Protein AF-A0A7S2HH26-F1 (afdb_monomer_lite)

Structure (mmCIF, N/CA/C/O backbone):
data_AF-A0A7S2HH26-F1
#
_entry.id   AF-A0A7S2HH26-F1
#
loop_
_atom_site.group_PDB
_atom_site.id
_atom_site.type_symbol
_atom_site.label_atom_id
_atom_site.label_alt_id
_atom_site.label_comp_id
_atom_site.label_asym_id
_atom_site.label_entity_id
_atom_site.label_seq_id
_atom_site.pdbx_PDB_ins_code
_atom_site.Cartn_x
_atom_site.Cartn_y
_atom_site.Cartn_z
_atom_site.occupancy
_atom_site.B_iso_or_equiv
_atom_site.auth_seq_id
_atom_site.auth_comp_id
_atom_site.auth_asym_id
_atom_site.auth_atom_id
_atom_site.pdbx_PDB_model_num
ATOM 1 N N . ILE A 1 1 ? -10.185 -4.261 -4.090 1.00 46.56 1 ILE A N 1
ATOM 2 C CA . ILE A 1 1 ? -9.983 -5.021 -5.348 1.00 46.56 1 ILE A CA 1
ATOM 3 C C . ILE A 1 1 ? -10.464 -4.212 -6.557 1.00 46.56 1 ILE A C 1
ATOM 5 O O . ILE A 1 1 ? -9.625 -3.889 -7.379 1.00 46.56 1 ILE A O 1
ATOM 9 N N . GLY A 1 2 ? -11.717 -3.733 -6.611 1.00 39.62 2 GLY A N 1
ATOM 10 C CA . GLY A 1 2 ? -12.225 -2.926 -7.745 1.00 39.62 2 GLY A CA 1
ATOM 11 C C . GLY A 1 2 ? -11.400 -1.683 -8.137 1.00 39.62 2 GLY A C 1
ATOM 12 O O . GLY A 1 2 ? -11.194 -1.449 -9.318 1.00 39.62 2 GLY A O 1
ATOM 13 N N . ARG A 1 3 ? -10.834 -0.928 -7.178 1.00 49.84 3 ARG A N 1
ATOM 14 C CA . ARG A 1 3 ? -9.934 0.211 -7.486 1.00 49.84 3 ARG A CA 1
ATOM 15 C C . ARG A 1 3 ? -8.531 -0.194 -7.963 1.00 49.84 3 ARG A C 1
ATOM 17 O O . ARG A 1 3 ? -7.908 0.569 -8.685 1.00 49.84 3 ARG A O 1
ATOM 24 N N . LEU A 1 4 ? -8.040 -1.371 -7.560 1.00 49.25 4 LEU A N 1
ATOM 25 C CA . LEU A 1 4 ? -6.781 -1.921 -8.084 1.00 49.25 4 LEU A CA 1
ATOM 26 C C . LEU A 1 4 ? -6.990 -2.440 -9.502 1.00 49.25 4 LEU A C 1
ATOM 28 O O . LEU A 1 4 ? -6.199 -2.117 -10.369 1.00 49.25 4 LEU A O 1
ATOM 32 N N . ALA A 1 5 ? -8.090 -3.158 -9.742 1.00 47.22 5 ALA A N 1
ATOM 33 C CA . ALA A 1 5 ? -8.483 -3.583 -11.080 1.00 47.22 5 ALA A CA 1
ATOM 34 C C . ALA A 1 5 ? -8.679 -2.376 -12.010 1.00 47.22 5 ALA A C 1
ATOM 36 O O . ALA A 1 5 ? -8.166 -2.394 -13.115 1.00 47.22 5 ALA A O 1
ATOM 37 N N . ALA A 1 6 ? -9.321 -1.297 -11.546 1.00 50.19 6 ALA A N 1
ATOM 38 C CA . ALA A 1 6 ? -9.442 -0.060 -12.317 1.00 50.19 6 ALA A CA 1
ATOM 39 C C . ALA A 1 6 ? -8.077 0.567 -12.636 1.00 50.19 6 ALA A C 1
ATOM 41 O O . ALA A 1 6 ? -7.823 0.840 -13.796 1.00 50.19 6 ALA A O 1
ATOM 42 N N . GLY A 1 7 ? -7.185 0.730 -11.650 1.00 50.12 7 GLY A N 1
ATOM 43 C CA . GLY A 1 7 ? -5.844 1.280 -11.894 1.00 50.12 7 GLY A CA 1
ATOM 44 C C . GLY A 1 7 ? -4.997 0.415 -12.832 1.00 50.12 7 GLY A C 1
ATOM 45 O O . GLY A 1 7 ? -4.261 0.943 -13.657 1.00 50.12 7 GLY A O 1
ATOM 46 N N . VAL A 1 8 ? -5.151 -0.908 -12.760 1.00 49.97 8 VAL A N 1
ATOM 47 C CA . VAL A 1 8 ? -4.504 -1.846 -13.682 1.00 49.97 8 VAL A CA 1
ATOM 48 C C . VAL A 1 8 ? -5.125 -1.782 -15.082 1.00 49.97 8 VAL A C 1
ATOM 50 O O . VAL A 1 8 ? -4.394 -1.770 -16.063 1.00 49.97 8 VAL A O 1
ATOM 53 N N . LEU A 1 9 ? -6.447 -1.643 -15.208 1.00 50.19 9 LEU A N 1
ATOM 54 C CA . LEU A 1 9 ? -7.115 -1.409 -16.495 1.00 50.19 9 LEU A CA 1
ATOM 55 C C . LEU A 1 9 ? -6.685 -0.068 -17.118 1.00 50.19 9 LEU A C 1
ATOM 57 O O . LEU A 1 9 ? -6.482 0.002 -18.326 1.00 50.19 9 LEU A O 1
ATOM 61 N N . THR A 1 10 ? -6.476 0.981 -16.312 1.00 52.88 10 THR A N 1
ATOM 62 C CA . THR A 1 10 ? -5.917 2.260 -16.788 1.00 52.88 10 THR A CA 1
ATOM 63 C C . THR A 1 10 ? -4.469 2.103 -17.257 1.00 52.88 10 THR A C 1
ATOM 65 O O . THR A 1 10 ? -4.082 2.719 -18.243 1.00 52.88 10 THR A O 1
ATOM 68 N N . GLN A 1 11 ? -3.671 1.251 -16.604 1.00 52.97 11 GLN A N 1
ATOM 69 C CA . GLN A 1 11 ? -2.330 0.913 -17.090 1.00 52.97 11 GLN A CA 1
ATOM 70 C C . GLN A 1 11 ? -2.355 0.085 -18.376 1.00 52.97 11 GLN A C 1
ATOM 72 O O . GLN A 1 11 ? -1.552 0.335 -19.268 1.00 52.97 11 GLN A O 1
ATOM 77 N N . GLN A 1 12 ? -3.284 -0.864 -18.507 1.00 53.25 12 GLN A N 1
ATOM 78 C CA . GLN A 1 12 ? -3.451 -1.643 -19.734 1.00 53.25 12 GLN A CA 1
ATOM 79 C C . GLN A 1 12 ? -3.846 -0.764 -20.924 1.00 53.25 12 GLN A C 1
ATOM 81 O O . GLN A 1 12 ? -3.388 -1.003 -22.034 1.00 53.25 12 GLN A O 1
ATOM 86 N N . GLN A 1 13 ? -4.626 0.299 -20.699 1.00 51.41 13 GLN A N 1
ATOM 87 C CA . GLN A 1 13 ? -4.938 1.296 -21.731 1.00 51.41 13 GLN A CA 1
ATOM 88 C C . GLN A 1 13 ? -3.719 2.107 -22.199 1.00 51.41 13 GLN A C 1
ATOM 90 O O . GLN A 1 13 ? -3.784 2.725 -23.258 1.00 51.41 13 GLN A O 1
ATOM 95 N N . LYS A 1 14 ? -2.614 2.107 -21.442 1.00 52.78 14 LYS A N 1
ATOM 96 C CA . LYS A 1 14 ? -1.346 2.734 -21.841 1.00 52.78 14 LYS A CA 1
ATOM 97 C C . LYS A 1 14 ? -0.405 1.788 -22.591 1.00 52.78 14 LYS A C 1
ATOM 99 O O . LYS A 1 14 ? 0.646 2.237 -23.039 1.00 52.78 14 LYS A O 1
ATOM 104 N N . ILE A 1 15 ? -0.756 0.509 -22.754 1.00 47.53 15 ILE A N 1
ATOM 105 C CA . ILE A 1 15 ? 0.024 -0.430 -23.570 1.00 47.53 15 ILE A CA 1
ATOM 106 C C . ILE A 1 15 ? -0.055 0.049 -25.029 1.00 47.53 15 ILE A C 1
ATOM 108 O O . ILE A 1 15 ? -1.097 -0.064 -25.670 1.00 47.53 15 ILE A O 1
ATOM 112 N N . GLY A 1 16 ? 1.037 0.640 -25.522 1.00 48.19 16 GLY A N 1
ATOM 113 C CA . GLY A 1 16 ? 1.141 1.262 -26.849 1.00 48.19 16 GLY A CA 1
ATOM 114 C C . GLY A 1 16 ? 1.468 2.762 -26.835 1.00 48.19 16 GLY A C 1
ATOM 115 O O . GLY A 1 16 ? 1.799 3.307 -27.885 1.00 48.19 16 GLY A O 1
ATOM 116 N N . ALA A 1 17 ? 1.414 3.429 -25.677 1.00 48.00 17 ALA A N 1
ATOM 117 C CA . ALA A 1 17 ? 2.029 4.743 -25.494 1.00 48.00 17 ALA A CA 1
ATOM 118 C C . ALA A 1 17 ? 3.517 4.545 -25.162 1.00 48.00 17 ALA A C 1
ATOM 120 O O . ALA A 1 17 ? 3.838 3.630 -24.407 1.00 48.00 17 ALA A O 1
ATOM 121 N N . GLU A 1 18 ? 4.401 5.356 -25.755 1.00 48.69 18 GLU A N 1
ATOM 122 C CA . GLU A 1 18 ? 5.865 5.275 -25.606 1.00 48.69 18 GLU A CA 1
ATOM 123 C C . GLU A 1 18 ? 6.288 4.909 -24.174 1.00 48.69 18 GLU A C 1
ATOM 125 O O . GLU A 1 18 ? 5.826 5.527 -23.211 1.00 48.69 18 GLU A O 1
ATOM 130 N N . GLU A 1 19 ? 7.142 3.884 -24.049 1.00 54.19 19 GLU A N 1
ATOM 131 C CA . GLU A 1 19 ? 7.663 3.366 -22.781 1.00 54.19 19 GLU A CA 1
ATOM 132 C C . GLU A 1 19 ? 8.268 4.510 -21.960 1.00 54.19 19 GLU A C 1
ATOM 134 O O . GLU A 1 19 ? 9.383 4.972 -22.208 1.00 54.19 19 GLU A O 1
ATOM 139 N N . ALA A 1 20 ? 7.504 5.013 -20.988 1.00 52.03 20 ALA A N 1
ATOM 140 C CA . ALA A 1 20 ? 7.991 6.043 -20.092 1.00 52.03 20 ALA A CA 1
ATOM 141 C C . ALA A 1 20 ? 9.157 5.457 -19.274 1.00 52.03 20 ALA A C 1
ATOM 143 O O . ALA A 1 20 ? 9.018 4.355 -18.729 1.00 52.03 20 ALA A O 1
ATOM 144 N N . PRO A 1 21 ? 10.299 6.162 -19.179 1.00 52.62 21 PRO A N 1
ATOM 145 C CA . PRO A 1 21 ? 11.471 5.654 -18.481 1.00 52.62 21 PRO A CA 1
ATOM 146 C C . PRO A 1 21 ? 11.143 5.328 -17.015 1.00 52.62 21 PRO A C 1
ATOM 148 O O . PRO A 1 21 ? 10.233 5.938 -16.435 1.00 52.62 21 PRO A O 1
ATOM 151 N N . PRO A 1 22 ? 11.875 4.382 -16.394 1.00 59.16 22 PRO A N 1
ATOM 152 C CA . PRO A 1 22 ? 11.648 3.999 -15.007 1.00 59.16 22 PRO A CA 1
ATOM 153 C C . PRO A 1 22 ? 11.647 5.227 -14.089 1.00 59.16 22 PRO A C 1
ATOM 155 O O . PRO A 1 22 ? 12.377 6.191 -14.298 1.00 59.16 22 PRO A O 1
ATOM 158 N N . ILE A 1 23 ? 10.836 5.180 -13.027 1.00 62.31 23 ILE A N 1
ATOM 159 C CA . ILE A 1 23 ? 10.663 6.293 -12.073 1.00 62.31 23 ILE A CA 1
ATOM 160 C C . ILE A 1 23 ? 11.982 6.747 -11.412 1.00 62.31 23 ILE A C 1
ATOM 162 O O . ILE A 1 23 ? 12.046 7.824 -10.814 1.00 62.31 23 ILE A O 1
ATOM 166 N N . LEU A 1 24 ? 12.999 5.881 -11.447 1.00 70.44 24 LEU A N 1
ATOM 167 C CA . LEU A 1 24 ? 14.293 6.073 -10.814 1.00 70.44 24 LEU A CA 1
ATOM 168 C C . LEU A 1 24 ? 15.261 6.797 -11.764 1.00 70.44 24 LEU A C 1
ATOM 170 O O . LEU A 1 24 ? 15.210 6.580 -12.972 1.00 70.44 24 LEU A O 1
ATOM 174 N N . PRO A 1 25 ? 16.172 7.639 -11.242 1.00 72.88 25 PRO A N 1
ATOM 175 C CA . PRO A 1 25 ? 17.148 8.334 -12.075 1.00 72.88 25 PRO A CA 1
ATOM 176 C C . PRO A 1 25 ? 18.016 7.336 -12.847 1.00 72.88 25 PRO A C 1
ATOM 178 O O . PRO A 1 25 ? 18.552 6.417 -12.236 1.00 72.88 25 PRO A O 1
ATOM 181 N N . ALA A 1 26 ? 18.245 7.564 -14.144 1.00 70.94 26 ALA A N 1
ATOM 182 C CA . ALA A 1 26 ? 19.121 6.717 -14.969 1.00 70.94 26 ALA A CA 1
ATOM 183 C C . ALA A 1 26 ? 20.540 6.561 -14.383 1.00 70.94 26 ALA A C 1
ATOM 185 O O . ALA A 1 26 ? 21.178 5.525 -14.523 1.00 70.94 26 ALA A O 1
ATOM 186 N N . ALA A 1 27 ? 21.008 7.557 -13.622 1.00 75.38 27 ALA A N 1
ATOM 187 C CA . ALA A 1 27 ? 22.272 7.492 -12.888 1.00 75.38 27 ALA A CA 1
ATOM 188 C C . ALA A 1 27 ? 22.350 6.326 -11.880 1.00 75.38 27 ALA A C 1
ATOM 190 O O . ALA A 1 27 ? 23.444 5.941 -11.474 1.00 75.38 27 ALA A O 1
ATOM 191 N N . TRP A 1 28 ? 21.214 5.761 -11.457 1.00 79.81 28 TRP A N 1
ATOM 192 C CA . TRP A 1 28 ? 21.186 4.619 -10.544 1.00 79.81 28 TRP A CA 1
ATOM 193 C C . TRP A 1 28 ? 21.556 3.306 -11.233 1.00 79.81 28 TRP A C 1
ATOM 195 O O . TRP A 1 28 ? 22.024 2.400 -10.549 1.00 79.81 28 TRP A O 1
ATOM 205 N N . GLU A 1 29 ? 21.417 3.205 -12.558 1.00 74.50 29 GLU A N 1
ATOM 206 C CA . GLU A 1 29 ? 21.782 2.009 -13.327 1.00 74.50 29 GLU A CA 1
ATOM 207 C C . GLU A 1 29 ? 23.273 1.664 -13.205 1.00 74.50 29 GLU A C 1
ATOM 209 O O . GLU A 1 29 ? 23.656 0.493 -13.137 1.00 74.50 29 GLU A O 1
ATOM 214 N N . HIS A 1 30 ? 24.109 2.701 -13.137 1.00 78.00 30 HIS A N 1
ATOM 215 C CA . HIS A 1 30 ? 25.566 2.611 -13.036 1.00 78.00 30 HIS A CA 1
ATOM 216 C C . HIS A 1 30 ? 26.090 3.132 -11.694 1.00 78.00 30 HIS A C 1
ATOM 218 O O . HIS A 1 30 ? 27.239 3.552 -11.598 1.00 78.00 30 HIS A O 1
ATOM 224 N N . SER A 1 31 ? 25.249 3.137 -10.657 1.00 79.50 31 SER A N 1
ATOM 225 C CA . SER A 1 31 ? 25.673 3.586 -9.333 1.00 79.50 31 SER A CA 1
ATOM 226 C C . SER A 1 31 ? 26.684 2.623 -8.712 1.00 79.50 31 SER A C 1
ATOM 228 O O . SER A 1 31 ? 26.482 1.407 -8.712 1.00 79.50 31 SER A O 1
ATOM 230 N N . ASP A 1 32 ? 27.717 3.182 -8.079 1.00 77.81 32 ASP A N 1
ATOM 231 C CA . ASP A 1 32 ? 28.681 2.442 -7.253 1.00 77.81 32 ASP A CA 1
ATOM 232 C C . ASP A 1 32 ? 28.012 1.772 -6.034 1.00 77.81 32 ASP A C 1
ATOM 234 O O . ASP A 1 32 ? 28.564 0.860 -5.413 1.00 77.81 32 ASP A O 1
ATOM 238 N N . GLN A 1 33 ? 26.792 2.197 -5.678 1.00 82.25 33 GLN A N 1
ATOM 239 C CA . GLN A 1 33 ? 25.988 1.566 -4.638 1.00 82.25 33 GLN A CA 1
ATOM 240 C C . GLN A 1 33 ? 25.132 0.433 -5.217 1.00 82.25 33 GLN A C 1
ATOM 242 O O . GLN A 1 33 ? 24.102 0.662 -5.849 1.00 82.25 33 GLN A O 1
ATOM 247 N N . ILE A 1 34 ? 25.505 -0.809 -4.892 1.00 81.94 34 ILE A N 1
ATOM 248 C CA . ILE A 1 34 ? 24.866 -2.050 -5.378 1.00 81.94 34 ILE A CA 1
ATOM 249 C C . ILE A 1 34 ? 23.336 -2.041 -5.213 1.00 81.94 34 ILE A C 1
ATOM 251 O O . ILE A 1 34 ? 22.608 -2.496 -6.095 1.00 81.94 34 ILE A O 1
ATOM 255 N N . TRP A 1 35 ? 22.821 -1.504 -4.102 1.00 79.31 35 TRP A N 1
ATOM 256 C CA . TRP A 1 35 ? 21.377 -1.462 -3.861 1.00 79.31 35 TRP A CA 1
ATOM 257 C C . TRP A 1 35 ? 20.640 -0.530 -4.835 1.00 79.31 35 TRP A C 1
ATOM 259 O O . TRP A 1 35 ? 19.519 -0.849 -5.222 1.00 79.31 35 TRP A O 1
ATOM 269 N N . GLN A 1 36 ? 21.257 0.577 -5.266 1.00 80.38 36 GLN A N 1
ATOM 270 C CA . GLN A 1 36 ? 20.659 1.517 -6.221 1.00 80.38 36 GLN A CA 1
ATOM 271 C C . GLN A 1 36 ? 20.559 0.881 -7.602 1.00 80.38 36 GLN A C 1
ATOM 273 O O . GLN A 1 36 ? 19.485 0.904 -8.197 1.00 80.38 36 GLN A O 1
ATOM 278 N N . ALA A 1 37 ? 21.629 0.220 -8.051 1.00 76.19 37 ALA A N 1
ATOM 279 C CA . ALA A 1 37 ? 21.640 -0.515 -9.313 1.00 76.19 37 ALA A CA 1
ATOM 280 C C . ALA A 1 37 ? 20.631 -1.676 -9.314 1.00 76.19 37 ALA A C 1
ATOM 282 O O . ALA A 1 37 ? 19.912 -1.885 -10.290 1.00 76.19 37 ALA A O 1
ATOM 283 N N . HIS A 1 38 ? 20.516 -2.413 -8.203 1.00 77.62 38 HIS A N 1
ATOM 284 C CA . HIS A 1 38 ? 19.520 -3.480 -8.069 1.00 77.62 38 HIS A CA 1
ATOM 285 C C . HIS A 1 38 ? 18.084 -2.948 -8.055 1.00 77.62 38 HIS A C 1
ATOM 287 O O . HIS A 1 38 ? 17.214 -3.540 -8.691 1.00 77.62 38 HIS A O 1
ATOM 293 N N . MET A 1 39 ? 17.825 -1.837 -7.360 1.00 74.00 39 MET A N 1
ATOM 294 C CA . MET A 1 39 ? 16.508 -1.197 -7.359 1.00 74.00 39 MET A CA 1
ATOM 295 C C . MET A 1 39 ? 16.154 -0.624 -8.729 1.00 74.00 39 MET A C 1
ATOM 297 O O . MET A 1 39 ? 15.024 -0.805 -9.170 1.00 74.00 39 MET A O 1
ATOM 301 N N . TYR A 1 40 ? 17.109 -0.013 -9.429 1.00 73.94 40 TYR A N 1
ATOM 302 C CA . TYR A 1 40 ? 16.909 0.490 -10.785 1.00 73.94 40 TYR A CA 1
ATOM 303 C C . TYR A 1 40 ? 16.500 -0.629 -11.745 1.00 73.94 40 TYR A C 1
ATOM 305 O O . TYR A 1 40 ? 15.410 -0.581 -12.309 1.00 73.94 40 TYR A O 1
ATOM 313 N N . ARG A 1 41 ? 17.298 -1.703 -11.817 1.00 72.19 41 ARG A N 1
ATOM 314 C CA . ARG A 1 41 ? 16.998 -2.876 -12.656 1.00 72.19 41 ARG A CA 1
ATOM 315 C C . ARG A 1 41 ? 15.680 -3.545 -12.287 1.00 72.19 41 ARG A C 1
ATOM 317 O O . ARG A 1 41 ? 15.001 -4.093 -13.150 1.00 72.19 41 ARG A O 1
ATOM 324 N N . LEU A 1 42 ? 15.319 -3.542 -11.004 1.00 70.25 42 LEU A N 1
ATOM 325 C CA . LEU A 1 42 ? 14.033 -4.058 -10.558 1.00 70.25 42 LEU A CA 1
ATOM 326 C C . LEU A 1 42 ? 12.893 -3.189 -11.108 1.00 70.25 42 LEU A C 1
ATOM 328 O O . LEU A 1 42 ? 11.992 -3.719 -11.738 1.00 70.25 42 LEU A O 1
ATOM 332 N N . PHE A 1 43 ? 12.932 -1.870 -10.928 1.00 68.31 43 PHE A N 1
ATOM 333 C CA . PHE A 1 43 ? 11.874 -0.972 -11.408 1.00 68.31 43 PHE A CA 1
ATOM 334 C C . PHE A 1 43 ? 11.756 -0.948 -12.934 1.00 68.31 43 PHE A C 1
ATOM 336 O O . PHE A 1 43 ? 10.638 -0.916 -13.445 1.00 68.31 43 PHE A O 1
ATOM 343 N N . GLU A 1 44 ? 12.888 -1.014 -13.632 1.00 68.25 44 GLU A N 1
ATOM 344 C CA . GLU A 1 44 ? 12.969 -1.154 -15.085 1.00 68.25 44 GLU A CA 1
ATOM 345 C C . GLU A 1 44 ? 12.324 -2.468 -15.546 1.00 68.25 44 GLU A C 1
ATOM 347 O O . GLU A 1 44 ? 11.370 -2.459 -16.317 1.00 68.25 44 GLU A O 1
ATOM 352 N N . ARG A 1 45 ? 12.743 -3.612 -14.990 1.00 66.62 45 ARG A N 1
ATOM 353 C CA . ARG A 1 45 ? 12.194 -4.928 -15.363 1.00 66.62 45 ARG A CA 1
ATOM 354 C C . ARG A 1 45 ? 10.706 -5.061 -15.057 1.00 66.62 45 ARG A C 1
ATOM 356 O O . ARG A 1 45 ? 9.984 -5.771 -15.755 1.00 66.62 45 ARG A O 1
ATOM 363 N N . LEU A 1 46 ? 10.257 -4.410 -13.990 1.00 63.22 46 LEU A N 1
ATOM 364 C CA . LEU A 1 46 ? 8.864 -4.410 -13.574 1.00 63.22 46 LEU A CA 1
ATOM 365 C C . LEU A 1 46 ? 8.020 -3.333 -14.296 1.00 63.22 46 LEU A C 1
ATOM 367 O O . LEU A 1 46 ? 6.819 -3.270 -14.038 1.00 63.22 46 LEU A O 1
ATOM 371 N N . HIS A 1 47 ? 8.620 -2.495 -15.157 1.00 65.50 47 HIS A N 1
ATOM 372 C CA . HIS A 1 47 ? 7.974 -1.368 -15.848 1.00 65.50 47 HIS A CA 1
ATOM 373 C C . HIS A 1 47 ? 7.084 -0.526 -14.915 1.00 65.50 47 HIS A C 1
ATOM 375 O O . HIS A 1 47 ? 5.931 -0.202 -15.216 1.00 65.50 47 HIS A O 1
ATOM 381 N N . LEU A 1 48 ? 7.594 -0.218 -13.717 1.00 64.94 48 LEU A N 1
ATOM 382 C CA . LEU A 1 48 ? 6.820 0.506 -12.710 1.00 64.94 48 LEU A CA 1
ATOM 383 C C . LEU A 1 48 ? 6.752 1.996 -13.050 1.00 64.94 48 LEU A C 1
ATOM 385 O O . LEU A 1 48 ? 7.668 2.761 -12.749 1.00 64.94 48 LEU A O 1
ATOM 389 N N . ASP A 1 49 ? 5.618 2.409 -13.611 1.00 64.31 49 ASP A N 1
ATOM 390 C CA . ASP A 1 49 ? 5.296 3.818 -13.835 1.00 64.31 49 ASP A CA 1
ATOM 391 C C . ASP A 1 49 ? 5.028 4.558 -12.502 1.00 64.31 49 ASP A C 1
ATOM 393 O O . ASP A 1 49 ? 4.590 3.994 -11.487 1.00 64.31 49 ASP A O 1
ATOM 397 N N . LYS A 1 50 ? 5.244 5.873 -12.513 1.00 65.19 50 LYS A N 1
ATOM 398 C CA . LYS A 1 50 ? 4.885 6.809 -11.448 1.00 65.19 50 LYS A CA 1
ATOM 399 C C . LYS A 1 50 ? 3.424 6.706 -11.060 1.00 65.19 50 LYS A C 1
ATOM 401 O O . LYS A 1 50 ? 3.115 6.668 -9.868 1.00 65.19 50 LYS A O 1
ATOM 406 N N . GLU A 1 51 ? 2.527 6.630 -12.034 1.00 65.69 51 GLU A N 1
ATOM 407 C CA . GLU A 1 51 ? 1.096 6.514 -11.754 1.00 65.69 51 GLU A CA 1
ATOM 408 C C . GLU A 1 51 ? 0.749 5.210 -11.039 1.00 65.69 51 GLU A C 1
ATOM 410 O O . GLU A 1 51 ? -0.089 5.206 -10.132 1.00 65.69 51 GLU A O 1
ATOM 415 N N . PHE A 1 52 ? 1.442 4.120 -11.372 1.00 68.88 52 PHE A N 1
ATOM 416 C CA . PHE A 1 52 ? 1.290 2.853 -10.672 1.00 68.88 52 PHE A CA 1
ATOM 417 C C . PHE A 1 52 ? 1.728 2.956 -9.223 1.00 68.88 52 PHE A C 1
ATOM 419 O O . PHE A 1 52 ? 0.978 2.576 -8.328 1.00 68.88 52 PHE A O 1
ATOM 426 N N . CYS A 1 53 ? 2.918 3.506 -8.982 1.00 69.25 53 CYS A N 1
ATOM 427 C CA . CYS A 1 53 ? 3.457 3.655 -7.636 1.00 69.25 53 CYS A CA 1
ATOM 428 C C . CYS A 1 53 ? 2.561 4.552 -6.773 1.00 69.25 53 CYS A C 1
ATOM 430 O O . CYS A 1 53 ? 2.244 4.197 -5.638 1.00 69.25 53 CYS A O 1
ATOM 432 N N . VAL A 1 54 ? 2.088 5.675 -7.324 1.00 70.56 54 VAL A N 1
ATOM 433 C CA . VAL A 1 54 ? 1.167 6.594 -6.639 1.00 70.56 54 VAL A CA 1
ATOM 434 C C . VAL A 1 54 ? -0.167 5.910 -6.338 1.00 70.56 54 VAL A C 1
ATOM 436 O O . VAL A 1 54 ? -0.663 5.987 -5.213 1.00 70.56 54 VAL A O 1
ATOM 439 N N . THR A 1 55 ? -0.731 5.184 -7.304 1.00 71.75 55 THR A N 1
ATOM 440 C CA . THR A 1 55 ? -1.999 4.462 -7.129 1.00 71.75 55 THR A CA 1
ATOM 441 C C . THR A 1 55 ? -1.862 3.327 -6.118 1.00 71.75 55 THR A C 1
ATOM 443 O O . THR A 1 55 ? -2.712 3.147 -5.241 1.00 71.75 55 THR A O 1
ATOM 446 N N . LEU A 1 56 ? -0.776 2.563 -6.185 1.00 77.00 56 LEU A N 1
ATOM 447 C CA . LEU A 1 56 ? -0.496 1.475 -5.261 1.00 77.00 56 LEU A CA 1
ATOM 448 C C . LEU A 1 56 ? -0.306 2.004 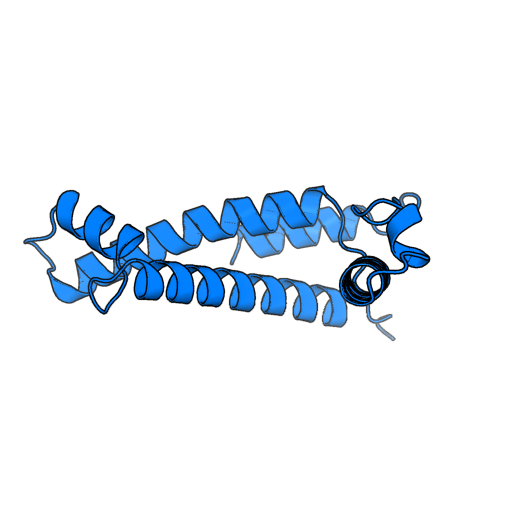-3.839 1.00 77.00 56 LEU A C 1
ATOM 450 O O . LEU A 1 56 ? -0.950 1.495 -2.921 1.00 77.00 56 LEU A O 1
ATOM 454 N N . ALA A 1 57 ? 0.513 3.040 -3.653 1.00 77.81 57 ALA A N 1
ATOM 455 C CA . ALA A 1 57 ? 0.747 3.656 -2.352 1.00 77.81 57 ALA A CA 1
ATOM 456 C C . ALA A 1 57 ? -0.548 4.248 -1.780 1.00 77.81 57 ALA A C 1
ATOM 458 O O . ALA A 1 57 ? -0.976 3.860 -0.690 1.00 77.81 57 ALA A O 1
ATOM 459 N N . GLY A 1 58 ? -1.230 5.105 -2.545 1.00 75.25 58 GLY A N 1
ATOM 460 C CA . GLY A 1 58 ? -2.468 5.751 -2.115 1.00 75.25 58 GLY A CA 1
ATOM 461 C C . GLY A 1 58 ? -3.548 4.733 -1.756 1.00 75.25 58 GLY A C 1
ATOM 462 O O . GLY A 1 58 ? -4.145 4.790 -0.681 1.00 75.25 58 GLY A O 1
ATOM 463 N N . THR A 1 59 ? -3.762 3.726 -2.604 1.00 79.19 59 THR A N 1
ATOM 464 C CA . THR A 1 59 ? -4.784 2.714 -2.326 1.00 79.19 59 THR A CA 1
ATOM 465 C C . THR A 1 59 ? -4.387 1.733 -1.215 1.00 79.19 59 THR A C 1
ATOM 467 O O . THR A 1 59 ? -5.278 1.162 -0.582 1.00 79.19 59 THR A O 1
ATOM 470 N N . SER A 1 60 ? -3.092 1.556 -0.930 1.00 82.25 60 SER A N 1
ATOM 471 C CA . SER A 1 60 ? -2.611 0.773 0.219 1.00 82.25 60 SER A CA 1
ATOM 472 C C . SER A 1 60 ? -2.895 1.472 1.545 1.00 82.25 60 SER A C 1
ATOM 474 O O . SER A 1 60 ? -3.307 0.802 2.488 1.00 82.25 60 SER A O 1
ATOM 476 N N . VAL A 1 61 ? -2.772 2.804 1.608 1.00 82.69 61 VAL A N 1
ATOM 477 C CA . VAL A 1 61 ? -3.147 3.596 2.795 1.00 82.69 61 VAL A CA 1
ATOM 478 C C . VAL A 1 61 ? -4.631 3.429 3.104 1.00 82.69 61 VAL A C 1
ATOM 480 O O . VAL A 1 61 ? -4.985 3.012 4.206 1.00 82.69 61 VAL A O 1
ATOM 483 N N . PHE A 1 62 ? -5.508 3.653 2.119 1.00 82.00 62 PHE A N 1
ATOM 484 C CA . PHE A 1 62 ? -6.949 3.462 2.315 1.00 82.00 62 PHE A CA 1
ATOM 485 C C . PHE A 1 62 ? -7.299 2.026 2.706 1.00 82.00 62 PHE A C 1
ATOM 487 O O . PHE A 1 62 ? -8.155 1.808 3.559 1.00 82.00 62 PHE A O 1
ATOM 494 N N . GLN A 1 63 ? -6.631 1.035 2.113 1.00 82.94 63 GLN A N 1
ATOM 495 C CA . GLN A 1 63 ? -6.865 -0.357 2.478 1.00 82.94 63 GLN A CA 1
ATOM 496 C C . GLN A 1 63 ? -6.424 -0.657 3.905 1.00 82.94 63 GLN A C 1
ATOM 498 O O . GLN A 1 63 ? -7.116 -1.389 4.604 1.00 82.94 63 GLN A O 1
ATOM 503 N N . HIS A 1 64 ? -5.295 -0.105 4.338 1.00 82.75 64 HIS A N 1
ATOM 504 C CA . HIS A 1 64 ? -4.820 -0.294 5.696 1.00 82.75 64 HIS A CA 1
ATOM 505 C C . HIS A 1 64 ? -5.807 0.307 6.704 1.00 82.75 64 HIS A C 1
ATOM 507 O O . HIS A 1 64 ? -6.201 -0.385 7.635 1.00 82.75 64 HIS A O 1
ATOM 513 N N . VAL A 1 65 ? -6.326 1.512 6.439 1.00 83.31 65 VAL A N 1
ATOM 514 C CA . VAL A 1 65 ? -7.410 2.128 7.228 1.00 83.31 65 VAL A CA 1
ATOM 515 C C . VAL A 1 65 ? -8.647 1.229 7.287 1.00 83.31 65 VAL A C 1
ATOM 517 O O . VAL A 1 65 ? -9.162 0.960 8.370 1.00 83.31 65 VAL A O 1
ATOM 520 N N . LEU A 1 66 ? -9.115 0.725 6.143 1.00 86.00 66 LEU A N 1
ATOM 521 C CA . LEU A 1 66 ? -10.288 -0.153 6.092 1.00 86.00 66 LEU A CA 1
ATOM 522 C C . LEU A 1 66 ? -10.064 -1.470 6.843 1.00 86.00 66 LEU A C 1
ATOM 524 O O . LEU A 1 66 ? -10.973 -1.942 7.526 1.00 86.00 66 LEU A O 1
ATOM 528 N N . ASN A 1 67 ? -8.865 -2.047 6.753 1.00 84.06 67 ASN A N 1
ATOM 529 C CA . ASN A 1 67 ? -8.499 -3.251 7.495 1.00 84.06 67 ASN A CA 1
ATOM 530 C C . ASN A 1 67 ? -8.519 -2.985 9.007 1.00 84.06 67 ASN A C 1
ATOM 532 O O . ASN A 1 67 ? -9.053 -3.805 9.750 1.00 84.06 67 ASN A O 1
ATOM 536 N N . SER A 1 68 ? -8.022 -1.826 9.450 1.00 79.81 68 SER A N 1
ATOM 537 C CA . SER A 1 68 ? -8.073 -1.403 10.854 1.00 79.81 68 SER A CA 1
ATOM 538 C C . SER A 1 68 ? -9.506 -1.240 11.352 1.00 79.81 68 SER A C 1
ATOM 540 O O . SER A 1 68 ? -9.867 -1.809 12.379 1.00 79.81 68 SER A O 1
ATOM 542 N N . ILE A 1 69 ? -10.352 -0.528 10.598 1.00 82.62 69 ILE A N 1
ATOM 543 C CA . ILE A 1 69 ? -11.776 -0.351 10.926 1.00 82.62 69 ILE A CA 1
ATOM 544 C C . ILE A 1 69 ? -12.465 -1.712 11.036 1.00 82.62 69 ILE A C 1
ATOM 546 O O . ILE A 1 69 ? -13.136 -1.991 12.027 1.00 82.62 69 ILE A O 1
ATOM 550 N N . THR A 1 70 ? -12.265 -2.575 10.039 1.00 86.00 70 THR A N 1
ATOM 551 C CA . THR A 1 70 ? -12.871 -3.910 9.996 1.00 86.00 70 THR A CA 1
ATOM 552 C C . THR A 1 70 ? -12.443 -4.737 11.201 1.00 86.00 70 THR A C 1
ATOM 554 O O . THR A 1 70 ? -13.282 -5.338 11.862 1.00 86.00 70 THR A O 1
ATOM 557 N N . TRP A 1 71 ? -11.151 -4.739 11.531 1.00 82.00 71 TRP A N 1
ATOM 558 C CA . TRP A 1 71 ? -10.644 -5.501 12.664 1.00 82.00 71 TRP A CA 1
ATOM 559 C C . TRP A 1 71 ? -11.218 -5.011 13.997 1.00 82.00 71 TRP A C 1
ATOM 561 O O . TRP A 1 71 ? -11.669 -5.822 14.808 1.00 82.00 71 TRP A O 1
ATOM 571 N N . VAL A 1 72 ? -11.257 -3.694 14.219 1.00 84.06 72 VAL A N 1
ATOM 572 C CA . VAL A 1 72 ? -11.805 -3.124 15.459 1.00 84.06 72 VAL A CA 1
ATOM 573 C C . VAL A 1 72 ? -13.306 -3.395 15.569 1.00 84.06 72 VAL A C 1
ATOM 575 O O . VAL A 1 72 ? -13.785 -3.738 16.648 1.00 84.06 72 VAL A O 1
ATOM 578 N N . LEU A 1 73 ? -14.052 -3.304 14.465 1.00 83.38 73 LEU A N 1
ATOM 579 C CA . LEU A 1 73 ? -15.475 -3.649 14.440 1.00 83.38 73 LEU A CA 1
ATOM 580 C C . LEU A 1 73 ? -15.713 -5.136 14.730 1.00 83.38 73 LEU A C 1
ATOM 582 O O . LEU A 1 73 ? -16.633 -5.468 15.470 1.00 83.38 73 LEU A O 1
ATOM 586 N N . LEU A 1 74 ? -14.879 -6.032 14.197 1.00 86.00 74 LEU A N 1
ATOM 587 C CA . LEU A 1 74 ? -14.996 -7.473 14.448 1.00 86.00 74 LEU A CA 1
ATOM 588 C C . LEU A 1 74 ? -14.627 -7.864 15.885 1.00 86.00 74 LEU A C 1
ATOM 590 O O . LEU A 1 74 ? -15.169 -8.834 16.405 1.00 86.00 74 LEU A O 1
ATOM 594 N N . THR A 1 75 ? -13.719 -7.131 16.531 1.00 83.31 75 THR A N 1
ATOM 595 C CA . THR A 1 75 ? -13.238 -7.459 17.885 1.00 83.31 75 THR A CA 1
ATOM 596 C C . THR A 1 75 ? -14.015 -6.767 18.997 1.00 83.31 75 THR A C 1
ATOM 598 O O . THR A 1 75 ? -14.224 -7.365 20.050 1.00 83.31 75 THR A O 1
ATOM 601 N N . ARG A 1 76 ? -14.454 -5.521 18.789 1.00 80.69 76 ARG A N 1
ATOM 602 C CA . ARG A 1 76 ? -15.179 -4.730 19.798 1.00 80.69 76 ARG A CA 1
ATOM 603 C C . ARG A 1 76 ? -16.667 -4.563 19.506 1.00 80.69 76 ARG A C 1
ATOM 605 O O . ARG A 1 76 ? -17.439 -4.265 20.417 1.00 80.69 76 ARG A O 1
ATOM 612 N N . GLY A 1 77 ? -17.107 -4.782 18.270 1.00 78.56 77 GLY A N 1
ATOM 613 C CA . GLY A 1 77 ? -18.515 -4.683 17.900 1.00 78.56 77 GLY A CA 1
ATOM 614 C C . GLY A 1 77 ? -19.108 -3.313 18.237 1.00 78.56 77 GLY A C 1
ATOM 615 O O . GLY A 1 77 ? -18.707 -2.289 17.695 1.00 78.56 77 GLY A O 1
ATOM 616 N N . ARG A 1 78 ? -20.091 -3.282 19.143 1.00 76.75 78 ARG A N 1
ATOM 617 C CA . ARG A 1 78 ? -20.821 -2.053 19.507 1.00 76.75 78 ARG A CA 1
ATOM 618 C C . ARG A 1 78 ? -20.035 -1.070 20.377 1.00 76.75 78 ARG A C 1
ATOM 620 O O . ARG A 1 78 ? -20.465 0.072 20.494 1.00 76.75 78 ARG A O 1
ATOM 627 N N . THR A 1 79 ? -18.925 -1.482 20.988 1.00 83.81 79 THR A N 1
ATOM 628 C CA . THR A 1 79 ? -18.112 -0.610 21.858 1.00 83.81 79 THR A CA 1
ATOM 629 C C . THR A 1 79 ? -16.950 0.055 21.121 1.00 83.81 79 THR A C 1
ATOM 631 O O . THR A 1 79 ? -16.093 0.673 21.748 1.00 83.81 79 THR A O 1
ATOM 634 N N . THR A 1 80 ? -16.902 -0.063 19.791 1.00 83.25 80 THR A N 1
ATOM 635 C CA . THR A 1 80 ? -15.869 0.554 18.960 1.00 83.25 80 THR A CA 1
ATOM 636 C C . THR A 1 80 ? -15.861 2.073 19.103 1.00 83.25 80 THR A C 1
ATOM 638 O O . THR A 1 80 ? -16.867 2.741 18.867 1.00 83.25 80 THR A O 1
ATOM 641 N N . THR A 1 81 ? -14.688 2.626 19.407 1.00 85.56 81 THR A N 1
ATOM 642 C CA . THR A 1 81 ? -14.436 4.069 19.359 1.00 85.56 81 THR A CA 1
ATOM 643 C C . THR A 1 81 ? -13.483 4.427 18.218 1.00 85.56 81 THR A C 1
ATOM 645 O O . THR A 1 81 ? -12.707 3.596 17.743 1.00 85.56 81 THR A O 1
ATOM 648 N N . LEU A 1 82 ? -13.496 5.695 17.792 1.00 81.81 82 LEU A N 1
ATOM 649 C CA . LEU A 1 82 ? -12.510 6.221 16.836 1.00 81.81 82 LEU A CA 1
ATOM 650 C C . LEU A 1 82 ? -11.071 6.075 17.355 1.00 81.81 82 LEU A C 1
ATOM 652 O O . LEU A 1 82 ? -10.173 5.766 16.576 1.00 81.81 82 LEU A O 1
ATOM 656 N N . GLY A 1 83 ? -10.855 6.239 18.665 1.00 84.38 83 GLY A N 1
ATOM 657 C CA . GLY A 1 83 ? -9.541 6.069 19.291 1.00 84.38 83 GLY A CA 1
ATOM 658 C C . GLY A 1 83 ? -8.980 4.655 19.129 1.00 84.38 83 GLY A C 1
ATOM 659 O O . GLY A 1 83 ? -7.793 4.496 18.856 1.00 84.38 83 GLY A O 1
ATOM 660 N N . ASP A 1 84 ? -9.835 3.632 19.195 1.00 81.81 84 ASP A N 1
ATOM 661 C CA . ASP A 1 84 ? -9.423 2.238 18.993 1.00 81.81 84 ASP A CA 1
ATOM 662 C C . ASP A 1 84 ? -8.968 1.974 17.552 1.00 81.81 84 ASP A C 1
ATOM 664 O O . ASP A 1 84 ? -7.990 1.263 17.323 1.00 81.81 84 ASP A O 1
ATOM 668 N N . ILE A 1 85 ? -9.646 2.592 16.578 1.00 83.06 85 ILE A N 1
ATOM 669 C CA . ILE A 1 85 ? -9.297 2.502 15.154 1.00 83.06 85 ILE A CA 1
ATOM 670 C C . ILE A 1 85 ? -7.935 3.151 14.900 1.00 83.06 85 ILE A C 1
ATOM 672 O O . ILE A 1 85 ? -7.087 2.549 14.241 1.00 83.06 85 ILE A O 1
ATOM 676 N N . PHE A 1 86 ? -7.700 4.350 15.443 1.00 84.31 86 PHE A N 1
ATOM 677 C CA . PHE A 1 86 ? -6.407 5.030 15.327 1.00 84.31 86 PHE A CA 1
ATOM 678 C C . PHE A 1 86 ? -5.285 4.265 16.025 1.00 84.31 86 PHE A C 1
ATOM 680 O O . PHE A 1 86 ? -4.199 4.134 15.463 1.00 84.31 86 PHE A O 1
ATOM 687 N N . SER A 1 87 ? -5.554 3.728 17.215 1.00 82.06 87 SER A N 1
ATOM 688 C CA . SER A 1 87 ? -4.589 2.921 17.957 1.00 82.06 87 SER A CA 1
ATOM 689 C C . SER A 1 87 ? -4.163 1.699 17.144 1.00 82.06 87 SER A C 1
ATOM 691 O O . SER A 1 87 ? -2.973 1.468 16.946 1.00 82.06 87 SER A O 1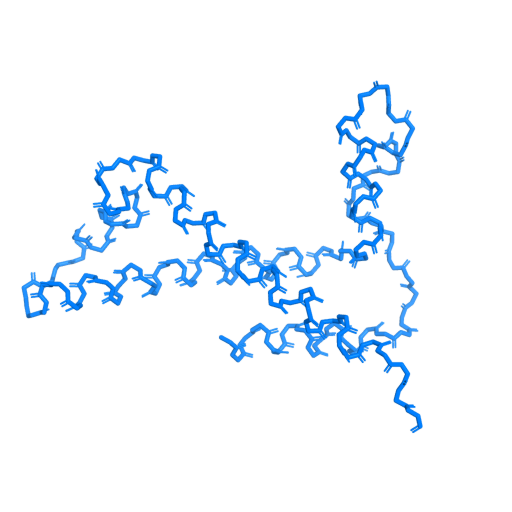
ATOM 693 N N . PHE A 1 88 ? -5.113 0.973 16.554 1.00 81.06 88 PHE A N 1
ATOM 694 C CA . PHE A 1 88 ? -4.785 -0.169 15.706 1.00 81.06 88 PHE A CA 1
ATOM 695 C C . PHE A 1 88 ? -4.052 0.234 14.420 1.00 81.06 88 PHE A C 1
ATOM 697 O O . PHE A 1 88 ? -3.125 -0.447 13.992 1.00 81.06 88 PHE A O 1
ATOM 704 N N . LEU A 1 89 ? -4.430 1.355 13.805 1.00 82.31 89 LEU A N 1
ATOM 705 C CA . LEU A 1 89 ? -3.755 1.863 12.612 1.00 82.31 89 LEU A CA 1
ATOM 706 C C . LEU A 1 89 ? -2.283 2.221 12.881 1.00 82.31 89 LEU A C 1
ATOM 708 O O . LEU A 1 89 ? -1.419 1.928 12.062 1.00 82.31 89 LEU A O 1
ATOM 712 N N . ALA A 1 90 ? -1.992 2.844 14.023 1.00 81.94 90 ALA A N 1
ATOM 713 C CA . ALA A 1 90 ? -0.638 3.261 14.376 1.00 81.94 90 ALA A CA 1
ATOM 714 C C . ALA A 1 90 ? 0.207 2.118 14.961 1.00 81.94 90 ALA A C 1
ATOM 716 O O . ALA A 1 90 ? 1.411 2.042 14.718 1.00 81.94 90 ALA A O 1
ATOM 717 N N . PHE A 1 91 ? -0.417 1.228 15.733 1.00 82.06 91 PHE A N 1
ATOM 718 C CA . PHE A 1 91 ? 0.283 0.270 16.588 1.00 82.06 91 PHE A CA 1
ATOM 719 C C . PHE A 1 91 ? 0.012 -1.202 16.240 1.00 82.06 91 PHE A C 1
ATOM 721 O O . PHE A 1 91 ? 0.577 -2.106 16.857 1.00 82.06 91 PHE A O 1
ATOM 728 N N . GLY A 1 92 ? -0.827 -1.476 15.244 1.00 78.25 92 GLY A N 1
ATOM 729 C CA . GLY A 1 92 ? -1.155 -2.827 14.806 1.00 78.25 92 GLY A CA 1
ATOM 730 C C . GLY A 1 92 ? -1.747 -3.716 15.906 1.00 78.25 92 GLY A C 1
ATOM 731 O O . GLY A 1 92 ? -2.249 -3.265 16.932 1.00 78.25 92 GLY A O 1
ATOM 732 N N . LEU A 1 93 ? -1.654 -5.028 15.685 1.00 76.12 93 LEU A N 1
ATOM 733 C CA . LEU A 1 93 ? -2.229 -6.076 16.541 1.00 76.12 93 LEU A CA 1
ATOM 734 C C . LEU A 1 93 ? -1.506 -6.184 17.883 1.00 76.12 93 LEU A C 1
ATOM 736 O O . LEU A 1 93 ? -2.121 -6.554 18.876 1.00 76.12 93 LEU A O 1
ATOM 740 N N . ASN A 1 94 ? -0.208 -5.872 17.903 1.00 79.88 94 ASN A N 1
ATOM 741 C CA . ASN A 1 94 ? 0.633 -6.042 19.086 1.00 79.88 94 ASN A CA 1
ATOM 742 C C . ASN A 1 94 ? 0.821 -4.737 19.873 1.00 79.88 94 ASN A C 1
ATOM 744 O O . ASN A 1 94 ? 1.668 -4.695 20.761 1.00 79.88 94 ASN A O 1
ATOM 748 N N . GLY A 1 95 ? 0.107 -3.659 19.529 1.00 80.06 95 GLY A N 1
ATOM 749 C CA . GLY A 1 95 ? 0.207 -2.386 20.247 1.00 80.06 95 GLY A CA 1
ATOM 750 C C . GLY A 1 95 ? 1.576 -1.700 20.135 1.00 80.06 95 GLY A C 1
ATOM 751 O O . GLY A 1 95 ? 1.919 -0.881 20.980 1.00 80.06 95 GLY A O 1
ATOM 752 N N . THR A 1 96 ? 2.356 -1.988 19.086 1.00 84.81 96 THR A N 1
ATOM 753 C CA . THR A 1 96 ? 3.662 -1.357 18.831 1.00 84.81 96 THR A CA 1
ATOM 754 C C . THR A 1 96 ? 3.734 -0.746 17.435 1.00 84.81 96 THR A C 1
ATOM 756 O O . THR A 1 96 ? 3.211 -1.299 16.471 1.00 84.81 96 THR A O 1
ATOM 759 N N . VAL A 1 97 ? 4.463 0.365 17.285 1.00 81.38 97 VAL A N 1
ATOM 760 C CA . VAL A 1 97 ? 4.645 1.036 15.979 1.00 81.38 97 VAL A CA 1
ATOM 761 C C . VAL A 1 97 ? 5.198 0.071 14.924 1.00 81.38 97 VAL A C 1
ATOM 763 O O . VAL A 1 97 ? 4.748 0.057 13.779 1.00 81.38 97 VAL A O 1
ATOM 766 N N . LEU A 1 98 ? 6.126 -0.806 15.321 1.00 83.75 98 LEU A N 1
ATOM 767 C CA . LEU A 1 98 ? 6.684 -1.820 14.430 1.00 83.75 98 LEU A CA 1
ATOM 768 C C . LEU A 1 98 ? 5.617 -2.805 13.929 1.00 83.75 98 LEU A C 1
ATOM 770 O O . LEU A 1 98 ? 5.645 -3.199 12.763 1.00 83.75 98 LEU A O 1
ATOM 774 N N . SER A 1 99 ? 4.651 -3.181 14.772 1.00 83.25 99 SER A N 1
ATOM 775 C CA . SER A 1 99 ? 3.525 -4.027 14.366 1.00 83.25 99 SER A CA 1
ATOM 776 C C . SER A 1 99 ? 2.630 -3.322 13.344 1.00 83.25 99 SER A C 1
ATOM 778 O O . SER A 1 99 ? 2.291 -3.935 12.329 1.00 83.25 99 SER A O 1
ATOM 780 N N . GLY A 1 100 ? 2.330 -2.034 13.549 1.00 81.38 100 GLY A N 1
ATOM 781 C CA . GLY A 1 100 ? 1.591 -1.209 12.585 1.00 81.38 100 GLY A CA 1
ATOM 782 C C . GLY A 1 100 ? 2.294 -1.143 11.225 1.00 81.38 100 GLY A C 1
ATOM 783 O O . GLY A 1 100 ? 1.716 -1.506 10.199 1.00 81.38 100 GLY A O 1
ATOM 784 N N . LEU A 1 101 ? 3.592 -0.817 11.220 1.00 84.44 101 LEU A N 1
ATOM 785 C CA . LEU A 1 101 ? 4.412 -0.792 10.003 1.00 84.44 101 LEU A CA 1
ATOM 786 C C . LEU A 1 101 ? 4.466 -2.153 9.302 1.00 84.44 101 LEU A C 1
ATOM 788 O O . LEU A 1 101 ? 4.356 -2.227 8.079 1.00 84.44 101 LEU A O 1
ATOM 792 N N . THR A 1 102 ? 4.582 -3.243 10.062 1.00 85.81 102 THR A N 1
ATOM 793 C CA . THR A 1 102 ? 4.606 -4.599 9.497 1.00 85.81 102 THR A CA 1
ATOM 794 C C . THR A 1 102 ? 3.280 -4.940 8.813 1.00 85.81 102 THR A C 1
ATOM 796 O O . THR A 1 102 ? 3.264 -5.554 7.747 1.00 85.81 102 THR A O 1
ATOM 799 N N . GLN A 1 103 ? 2.145 -4.538 9.389 1.00 84.56 103 GLN A N 1
ATOM 800 C CA . GLN A 1 103 ? 0.825 -4.768 8.793 1.00 84.56 103 GLN A CA 1
ATOM 801 C C . GLN A 1 103 ? 0.572 -3.914 7.558 1.00 84.56 103 GLN A C 1
ATOM 803 O O . GLN A 1 103 ? 0.000 -4.401 6.575 1.00 84.56 103 GLN A O 1
ATOM 808 N N . PHE A 1 104 ? 1.019 -2.660 7.588 1.00 85.56 104 PHE A N 1
ATOM 809 C CA . PHE A 1 104 ? 1.010 -1.811 6.409 1.00 85.56 104 PHE A CA 1
ATOM 810 C C . PHE A 1 104 ? 1.872 -2.424 5.300 1.00 85.56 104 PHE A C 1
ATOM 812 O O . PHE A 1 104 ? 1.390 -2.600 4.183 1.00 85.56 104 PHE A O 1
ATOM 819 N N . GLY A 1 105 ? 3.091 -2.866 5.625 1.00 84.69 105 GLY A N 1
ATOM 820 C CA . GLY A 1 105 ? 3.994 -3.547 4.696 1.00 84.69 105 GLY A CA 1
ATOM 821 C C . GLY A 1 105 ? 3.378 -4.805 4.080 1.00 84.69 105 GLY A C 1
ATOM 822 O O . GLY A 1 105 ? 3.427 -4.979 2.866 1.00 84.69 105 GLY A O 1
ATOM 823 N N . LYS A 1 106 ? 2.700 -5.643 4.877 1.00 85.31 106 LYS A N 1
ATOM 824 C CA . LYS A 1 106 ? 1.937 -6.799 4.366 1.00 85.31 106 LYS A CA 1
ATOM 825 C C . LYS A 1 106 ? 0.815 -6.378 3.417 1.00 85.31 106 LYS A C 1
ATOM 827 O O . LYS A 1 106 ? 0.628 -7.000 2.375 1.00 85.31 106 LYS A O 1
ATOM 832 N N . THR A 1 107 ? 0.075 -5.325 3.764 1.00 84.12 107 THR A N 1
ATOM 833 C CA . THR A 1 107 ? -1.003 -4.786 2.920 1.00 84.12 107 THR A CA 1
ATOM 834 C C . THR A 1 107 ? -0.448 -4.298 1.585 1.00 84.12 107 THR A C 1
ATOM 836 O O . THR A 1 107 ? -0.986 -4.644 0.536 1.00 84.12 107 THR A O 1
ATOM 839 N N . PHE A 1 108 ? 0.653 -3.549 1.617 1.00 84.19 108 PHE A N 1
ATOM 840 C CA . PHE A 1 108 ? 1.346 -3.073 0.428 1.00 84.19 108 PHE A CA 1
ATOM 841 C C . PHE A 1 108 ? 1.853 -4.237 -0.432 1.00 84.19 108 PHE A C 1
ATOM 843 O O . PHE A 1 108 ? 1.545 -4.294 -1.618 1.00 84.19 108 PHE A O 1
ATOM 850 N N . ALA A 1 109 ? 2.543 -5.211 0.169 1.00 82.38 109 ALA A N 1
ATOM 851 C CA . ALA A 1 109 ? 3.101 -6.366 -0.532 1.00 82.38 109 ALA A CA 1
ATOM 852 C C . ALA A 1 109 ? 2.024 -7.233 -1.202 1.00 82.38 109 ALA A C 1
ATOM 854 O O . ALA A 1 109 ? 2.182 -7.616 -2.357 1.00 82.38 109 ALA A O 1
ATOM 855 N N . MET A 1 110 ? 0.900 -7.499 -0.523 1.00 82.12 110 MET A N 1
ATOM 856 C CA . MET A 1 110 ? -0.216 -8.248 -1.119 1.00 82.12 110 MET A CA 1
ATOM 857 C C . MET A 1 110 ? -0.824 -7.513 -2.315 1.00 82.12 110 MET A C 1
ATOM 859 O O . MET A 1 110 ? -1.155 -8.135 -3.322 1.00 82.12 110 MET A O 1
ATOM 863 N N . ARG A 1 111 ? -0.969 -6.187 -2.225 1.00 79.75 111 ARG A N 1
ATOM 864 C CA . ARG A 1 111 ? -1.527 -5.379 -3.318 1.00 79.75 111 ARG A CA 1
ATOM 865 C C . ARG A 1 111 ? -0.561 -5.273 -4.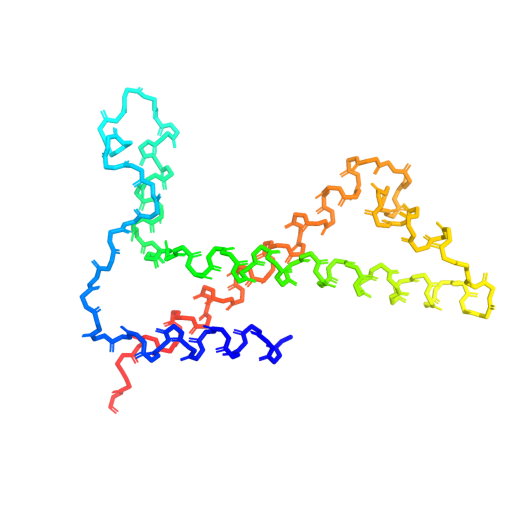487 1.00 79.75 111 ARG A C 1
ATOM 867 O O . ARG A 1 111 ? -0.992 -5.406 -5.625 1.00 79.75 111 ARG A O 1
ATOM 874 N N . PHE A 1 112 ? 0.725 -5.091 -4.200 1.00 81.81 112 PHE A N 1
ATOM 875 C CA . PHE A 1 112 ? 1.780 -5.112 -5.201 1.00 81.81 112 PHE A CA 1
ATOM 876 C C . PHE A 1 112 ? 1.805 -6.460 -5.926 1.00 81.81 112 PHE A C 1
ATOM 878 O O . PHE A 1 112 ? 1.715 -6.493 -7.147 1.00 81.81 112 PHE A O 1
ATOM 885 N N . GLY A 1 113 ? 1.840 -7.567 -5.177 1.00 79.69 113 GLY A N 1
ATOM 886 C CA . GLY A 1 113 ? 1.853 -8.920 -5.732 1.00 79.69 113 GLY A CA 1
ATOM 887 C C . GLY A 1 113 ? 0.612 -9.231 -6.564 1.00 79.69 113 GLY A C 1
ATOM 888 O O . GLY A 1 113 ? 0.734 -9.820 -7.632 1.00 79.69 113 GLY A O 1
ATOM 889 N N . PHE A 1 114 ? -0.570 -8.784 -6.127 1.00 77.12 114 PHE A N 1
ATOM 890 C CA . PHE A 1 114 ? -1.798 -8.908 -6.912 1.00 77.12 114 PHE A CA 1
ATOM 891 C C . PHE A 1 114 ? -1.701 -8.151 -8.240 1.00 77.12 114 PHE A C 1
ATOM 893 O O . PHE A 1 114 ? -1.950 -8.737 -9.287 1.00 77.12 114 PHE A O 1
ATOM 900 N N . SER A 1 115 ? -1.314 -6.874 -8.213 1.00 71.94 115 SER A N 1
ATOM 901 C CA . SER A 1 115 ? -1.171 -6.075 -9.433 1.00 71.94 115 SER A CA 1
ATOM 902 C C . SER A 1 115 ? -0.095 -6.630 -10.366 1.00 71.94 115 SER A C 1
ATOM 904 O O . SER A 1 115 ? -0.294 -6.670 -11.574 1.00 71.94 115 SER A O 1
ATOM 906 N N . TRP A 1 116 ? 1.020 -7.103 -9.807 1.00 72.81 116 TRP A N 1
ATOM 907 C CA . TRP A 1 116 ? 2.097 -7.746 -10.550 1.00 72.81 116 TRP A CA 1
ATOM 908 C C . TRP A 1 116 ? 1.626 -9.030 -11.242 1.00 72.81 116 TRP A C 1
ATOM 910 O O . TRP A 1 116 ? 1.768 -9.168 -12.453 1.00 72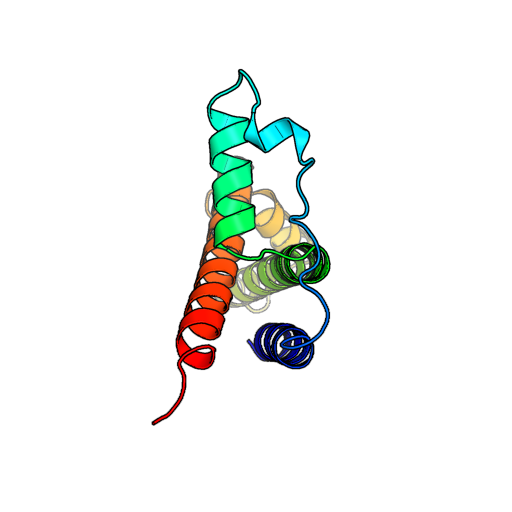.81 116 TRP A O 1
ATOM 920 N N . ALA A 1 117 ? 1.017 -9.951 -10.490 1.00 72.31 117 ALA A N 1
ATOM 921 C CA . ALA A 1 117 ? 0.491 -11.202 -11.031 1.00 72.31 117 ALA A CA 1
ATOM 922 C C . ALA A 1 117 ? -0.620 -10.956 -12.063 1.00 72.31 117 ALA A C 1
ATOM 924 O O . ALA A 1 117 ? -0.712 -11.666 -13.065 1.00 72.31 117 ALA A O 1
ATOM 925 N N . TRP A 1 118 ? -1.446 -9.931 -11.851 1.00 68.75 118 TRP A N 1
ATOM 926 C CA . TRP A 1 118 ? -2.473 -9.532 -12.806 1.00 68.75 118 TRP A CA 1
ATOM 927 C C . TRP A 1 118 ? -1.869 -8.984 -14.101 1.00 68.75 118 TRP A C 1
ATOM 929 O O . TRP A 1 118 ? -2.252 -9.426 -15.181 1.00 68.75 118 TRP A O 1
ATOM 939 N N . ASN A 1 119 ? -0.892 -8.077 -14.023 1.00 68.19 119 ASN A N 1
ATOM 940 C CA . ASN A 1 119 ? -0.183 -7.586 -15.208 1.00 68.19 119 ASN A CA 1
ATOM 941 C C . ASN A 1 119 ? 0.484 -8.743 -15.958 1.00 68.19 119 ASN A C 1
ATOM 943 O O . ASN A 1 119 ? 0.299 -8.865 -17.161 1.00 68.19 119 ASN A O 1
ATOM 947 N N . TRP A 1 120 ? 1.146 -9.659 -15.247 1.00 65.56 120 TRP A N 1
ATOM 948 C CA . TRP A 1 120 ? 1.779 -10.833 -15.852 1.00 65.56 120 TRP A CA 1
ATOM 949 C C . TRP A 1 120 ? 0.796 -11.754 -16.585 1.00 65.56 120 TRP A C 1
ATOM 951 O O . TRP A 1 120 ? 1.105 -12.270 -17.657 1.00 65.56 120 TRP A O 1
ATOM 961 N N . THR A 1 121 ? -0.374 -12.006 -15.994 1.00 66.25 121 THR A N 1
ATOM 962 C CA . THR A 1 121 ? -1.397 -12.888 -16.585 1.00 66.25 121 THR A CA 1
ATOM 963 C C . THR A 1 121 ? -2.122 -12.244 -17.761 1.00 66.25 121 THR A C 1
ATOM 965 O O . THR A 1 121 ? -2.590 -12.957 -18.641 1.00 66.25 121 THR A O 1
ATOM 968 N N . THR A 1 122 ? -2.194 -10.915 -17.801 1.00 62.97 122 THR A N 1
ATOM 969 C CA . THR A 1 122 ? -2.906 -10.172 -18.849 1.00 62.97 122 THR A CA 1
ATOM 970 C C . THR A 1 122 ? -2.010 -9.672 -19.977 1.00 62.97 122 THR A C 1
ATOM 972 O O . THR A 1 122 ? -2.515 -9.391 -21.056 1.00 62.97 122 THR A O 1
ATOM 975 N N . SER A 1 123 ? -0.693 -9.604 -19.765 1.00 59.22 123 SER A N 1
ATOM 976 C CA . SER A 1 123 ? 0.302 -9.300 -20.800 1.00 59.22 123 SER A CA 1
ATOM 977 C C . SER A 1 123 ? 0.702 -10.519 -21.639 1.00 59.22 123 SER A C 1
ATOM 979 O O . SER A 1 123 ? 1.598 -10.417 -22.475 1.00 59.22 123 SER A O 1
ATOM 981 N N . GLN A 1 124 ? 0.109 -11.692 -21.389 1.00 57.19 124 GLN A N 1
ATOM 982 C CA . GLN A 1 124 ? 0.317 -12.860 -22.239 1.00 57.19 124 GLN A CA 1
ATOM 983 C C . GLN A 1 124 ? -0.413 -12.628 -23.562 1.00 57.19 124 GLN A C 1
ATOM 985 O O . GLN A 1 124 ? -1.607 -12.329 -23.557 1.00 57.19 124 GLN A O 1
ATOM 990 N N . ASN A 1 125 ? 0.284 -12.799 -24.687 1.00 53.00 125 ASN A N 1
ATOM 991 C CA . ASN A 1 125 ? -0.381 -12.906 -25.980 1.00 53.00 125 ASN A CA 1
ATOM 992 C C . ASN A 1 125 ? -1.338 -14.099 -25.901 1.00 53.00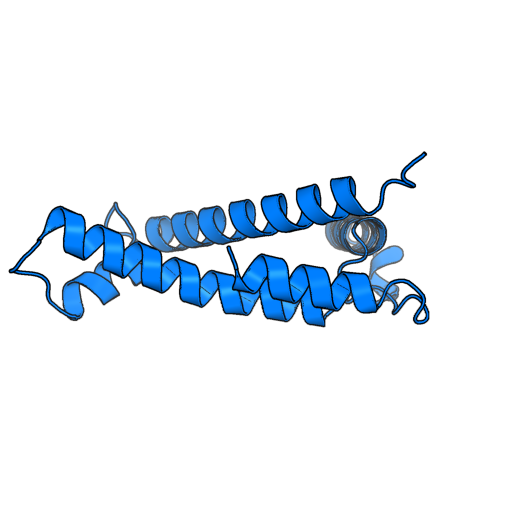 125 ASN A C 1
ATOM 994 O O . ASN A 1 125 ? -0.897 -15.245 -25.797 1.00 53.00 125 ASN A O 1
ATOM 998 N N . LEU A 1 126 ? -2.641 -13.818 -25.871 1.00 49.91 126 LEU A N 1
ATOM 999 C CA . LEU A 1 126 ? -3.650 -14.859 -26.000 1.00 49.91 126 LEU A CA 1
ATOM 1000 C C . LEU A 1 126 ? -3.469 -15.516 -27.383 1.00 49.91 126 LEU A C 1
ATOM 1002 O O . LEU A 1 126 ? -3.234 -14.783 -28.348 1.00 49.91 126 LEU A O 1
ATOM 1006 N N . PRO A 1 127 ? -3.500 -16.860 -27.466 1.00 47.16 127 PRO A N 1
ATOM 1007 C CA . PRO A 1 127 ? -3.354 -17.586 -28.726 1.00 47.16 127 PRO A CA 1
ATOM 1008 C C . PRO A 1 127 ? -4.463 -17.260 -29.731 1.00 47.16 127 PRO A C 1
ATOM 1010 O O . PRO A 1 127 ? -5.594 -16.942 -29.292 1.00 47.16 127 PRO A O 1
#

Organism: NCBI:txid156173

Sequence (127 aa):
IGRLAAGVLTQQQKIGAEEAPPILPAAWEHSDQIWQAHMYRLFERLHLDKEFCVTLAGTSVFQHVLNSITWVLLTRGRTTTLGDIFSFLAFGLNGTVLSGLTQFGKTFAMRFGFSWAWNWTTSQNLP

Foldseek 3Di:
DVLLVVLLVVVVVCVPPPLDQFPADPCLCPDPDPVSVVVNVVSRVLSDDPSNVCSLLVVLLVVLLVVLVVVQCVPVPPNDDPVSSVQCCCQNPNSHNVNNVVSSVVSSVVSVVVSSVVCVVVPDDDD

Secondary structure (DSSP, 8-state):
-HHHHHHHHHHHTTBTB--PPPSS-GGGTT-SSHHHHHHHHHHHHTT--HH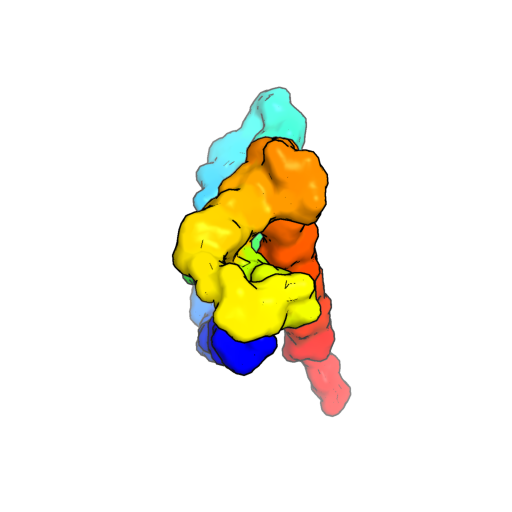HHHHHHHHHHHHHHHHHHHHHHHHHGGG--HHHHHHHHHHTTTTSHHHHHHHHHHHHHHHHHHHHHHHHHHSS---

Radius of gyration: 18.24 Å; chains: 1; bounding box: 50×26×51 Å

pLDDT: mean 72.05, std 12.62, range [39.62, 86.0]